Protein AF-A0A3M1FYG2-F1 (afdb_monomer_lite)

Radius of gyration: 18.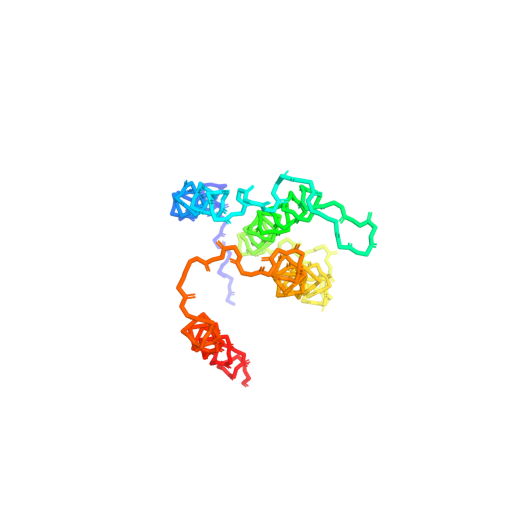83 Å; chains: 1; bounding box: 45×28×51 Å

pLDDT: mean 85.15, std 10.49, range [36.47, 94.62]

Structure (mmCIF, N/CA/C/O backbone):
data_AF-A0A3M1FYG2-F1
#
_entry.id   AF-A0A3M1FYG2-F1
#
loop_
_atom_site.group_PDB
_atom_site.id
_atom_site.type_symbol
_atom_site.label_atom_id
_atom_site.label_alt_id
_atom_site.label_comp_id
_atom_site.label_asym_id
_atom_site.label_entity_id
_atom_site.label_seq_id
_atom_site.pdbx_PDB_ins_code
_atom_site.Cartn_x
_atom_site.Cartn_y
_atom_site.Cartn_z
_atom_site.occupancy
_atom_site.B_iso_or_equiv
_atom_site.auth_seq_id
_atom_site.auth_comp_id
_atom_site.auth_asym_id
_atom_site.auth_atom_id
_atom_site.pdbx_PDB_model_num
ATOM 1 N N . MET A 1 1 ? -26.425 -3.082 25.172 1.00 36.47 1 MET A N 1
ATOM 2 C CA . MET A 1 1 ? -25.412 -4.157 25.104 1.00 36.47 1 MET A CA 1
ATOM 3 C C . MET A 1 1 ? -24.047 -3.485 25.182 1.00 36.47 1 MET A C 1
ATOM 5 O O . MET A 1 1 ? -23.605 -2.915 24.197 1.00 36.47 1 MET A O 1
ATOM 9 N N . ASP A 1 2 ? -23.458 -3.408 26.376 1.00 41.69 2 ASP A N 1
ATOM 10 C CA . ASP A 1 2 ? -22.146 -2.780 26.592 1.00 41.69 2 ASP A CA 1
ATOM 11 C C . ASP A 1 2 ? -21.070 -3.869 26.505 1.00 41.69 2 ASP A C 1
ATOM 13 O O . ASP A 1 2 ? -20.763 -4.542 27.483 1.00 41.69 2 ASP A O 1
ATOM 17 N N . THR A 1 3 ? -20.551 -4.109 25.301 1.00 44.19 3 THR A N 1
ATOM 18 C CA . THR A 1 3 ? -19.436 -5.040 25.057 1.00 44.19 3 THR A CA 1
ATOM 19 C C . THR A 1 3 ? -18.113 -4.282 24.971 1.00 44.19 3 THR A C 1
ATOM 21 O O . THR A 1 3 ? -17.295 -4.529 24.084 1.00 44.19 3 THR A O 1
ATOM 24 N N . ARG A 1 4 ? -17.882 -3.315 25.867 1.00 51.50 4 ARG A N 1
ATOM 25 C CA . ARG A 1 4 ? -16.588 -2.633 25.972 1.00 51.50 4 ARG A CA 1
ATOM 26 C C . ARG A 1 4 ? -15.584 -3.518 26.699 1.00 51.50 4 ARG A C 1
ATOM 28 O O . ARG A 1 4 ? -15.279 -3.315 27.873 1.00 51.50 4 ARG A O 1
ATOM 35 N N . VAL A 1 5 ? -15.017 -4.479 25.976 1.00 56.12 5 VAL A N 1
ATOM 36 C CA . VAL A 1 5 ? -13.719 -5.040 26.358 1.00 56.12 5 VAL A CA 1
ATOM 37 C C . VAL A 1 5 ? -12.737 -3.869 26.335 1.00 56.12 5 VAL A C 1
ATOM 39 O O . VAL A 1 5 ? -12.425 -3.343 25.270 1.00 56.12 5 VAL A O 1
ATOM 42 N N . LYS A 1 6 ? -12.290 -3.401 27.507 1.00 54.94 6 LYS A N 1
ATOM 43 C CA . LYS A 1 6 ? -11.146 -2.486 27.615 1.00 54.94 6 LYS A CA 1
ATOM 44 C C . LYS A 1 6 ? -9.932 -3.234 27.060 1.00 54.94 6 LYS A C 1
ATOM 46 O O . LYS A 1 6 ? -9.284 -3.987 27.781 1.00 54.94 6 LYS A O 1
ATOM 51 N N . GLY A 1 7 ? -9.694 -3.103 25.757 1.00 59.34 7 GLY A N 1
ATOM 52 C CA . GLY A 1 7 ? -8.619 -3.802 25.070 1.00 59.34 7 GLY A CA 1
ATOM 53 C C . GLY A 1 7 ? -7.274 -3.357 25.629 1.00 59.34 7 GLY A C 1
ATOM 54 O O . GLY A 1 7 ? -6.932 -2.178 25.562 1.00 59.34 7 GLY A O 1
ATOM 55 N N . SER A 1 8 ? -6.518 -4.295 26.198 1.00 74.62 8 SER A N 1
ATOM 56 C CA . SER A 1 8 ? -5.105 -4.077 26.519 1.00 74.62 8 SER A CA 1
ATOM 57 C C . SER A 1 8 ? -4.348 -3.651 25.255 1.00 74.62 8 SER A C 1
ATOM 59 O O . SER A 1 8 ? -4.643 -4.150 24.169 1.00 74.62 8 SER A O 1
ATOM 61 N N . ILE A 1 9 ? -3.328 -2.796 25.394 1.00 78.56 9 ILE A N 1
ATOM 62 C CA . ILE A 1 9 ? -2.426 -2.373 24.302 1.00 78.56 9 ILE A CA 1
ATOM 63 C C . ILE A 1 9 ? -1.862 -3.579 23.537 1.00 78.56 9 ILE A C 1
ATOM 65 O O . ILE A 1 9 ? -1.637 -3.503 22.332 1.00 78.56 9 ILE A O 1
ATOM 69 N N . THR A 1 10 ? -1.711 -4.726 24.202 1.00 81.31 10 THR A N 1
ATOM 70 C CA . THR A 1 10 ? -1.294 -5.992 23.590 1.00 81.31 10 THR A CA 1
ATOM 71 C C . THR A 1 10 ? -2.152 -6.386 22.380 1.00 81.31 10 THR A C 1
ATOM 73 O O . THR A 1 10 ? -1.617 -6.914 21.408 1.00 81.31 10 THR A O 1
ATOM 76 N N . TYR A 1 11 ? -3.456 -6.076 22.378 1.00 82.62 11 TYR A N 1
ATOM 77 C CA . TYR A 1 11 ? -4.354 -6.372 21.254 1.00 82.62 11 TYR A CA 1
ATOM 78 C C . TYR A 1 11 ? -4.013 -5.606 19.973 1.00 82.62 11 TYR A C 1
ATOM 80 O O . TYR A 1 11 ? -4.328 -6.086 18.884 1.00 82.62 11 TYR A O 1
ATOM 88 N N . LEU A 1 12 ? -3.314 -4.468 20.069 1.00 82.81 12 LEU A N 1
ATOM 89 C CA . LEU A 1 12 ? -2.808 -3.765 18.888 1.00 82.81 12 LEU A CA 1
ATOM 90 C C . LEU A 1 12 ? -1.807 -4.633 18.114 1.00 82.81 12 LEU A C 1
ATOM 92 O O . LEU A 1 12 ? -1.763 -4.571 16.888 1.00 82.81 12 LEU A O 1
ATOM 96 N N . PHE A 1 13 ? -1.044 -5.474 18.813 1.00 85.38 13 PHE A N 1
ATOM 97 C CA . PHE A 1 13 ? 0.053 -6.255 18.239 1.00 85.38 13 PHE A CA 1
ATOM 98 C C . PHE A 1 13 ? -0.341 -7.684 17.841 1.00 85.38 13 PHE A C 1
ATOM 100 O O . PHE A 1 13 ? 0.442 -8.385 17.197 1.00 85.38 13 PHE A O 1
ATOM 107 N N . VAL A 1 14 ? -1.565 -8.121 18.152 1.00 84.81 14 VAL A N 1
ATOM 108 C CA . VAL A 1 14 ? -2.047 -9.459 17.780 1.00 84.81 14 VAL A CA 1
ATOM 109 C C . VAL A 1 14 ? -2.077 -9.601 16.254 1.00 84.81 14 VAL A C 1
ATOM 111 O O . VAL A 1 14 ? -2.671 -8.786 15.540 1.00 84.81 14 VAL A O 1
ATOM 114 N N . GLY A 1 15 ? -1.404 -10.639 15.751 1.00 83.00 15 GLY A N 1
ATOM 115 C CA . GLY A 1 15 ? -1.285 -10.936 14.320 1.00 83.00 15 GLY A CA 1
ATOM 116 C C . GLY A 1 15 ? -0.270 -10.077 13.554 1.00 83.00 15 GLY A C 1
ATOM 117 O O . GLY A 1 15 ? 0.009 -10.382 12.398 1.00 83.00 15 GLY A O 1
ATOM 118 N N . GLN A 1 16 ? 0.351 -9.059 14.170 1.00 87.06 16 GLN A N 1
ATOM 119 C CA . GLN A 1 16 ? 1.289 -8.167 13.463 1.00 87.06 16 GLN A CA 1
ATOM 120 C C . GLN A 1 16 ? 2.559 -8.873 12.994 1.00 87.06 16 GLN A C 1
ATOM 122 O O . GLN A 1 16 ? 3.121 -8.516 11.963 1.00 87.06 16 GLN A O 1
ATOM 127 N N . TRP A 1 17 ? 2.970 -9.928 13.696 1.00 88.44 17 TRP A N 1
ATOM 128 C CA . TRP A 1 17 ? 4.102 -10.746 13.273 1.00 88.44 17 TRP A CA 1
ATOM 129 C C . TRP A 1 17 ? 3.893 -11.372 11.886 1.00 88.44 17 TRP A C 1
ATOM 131 O O . TRP A 1 17 ? 4.826 -11.421 11.094 1.00 88.44 17 TRP A O 1
ATOM 141 N N . GLN A 1 18 ? 2.665 -11.780 11.543 1.00 90.25 18 GLN A N 1
ATOM 142 C CA . GLN A 1 18 ? 2.359 -12.336 10.219 1.00 90.25 18 GLN A CA 1
ATOM 143 C C . GLN A 1 18 ? 2.520 -11.274 9.126 1.00 90.25 18 GLN A C 1
ATOM 145 O O . GLN A 1 18 ? 3.124 -11.543 8.090 1.00 90.25 18 GLN A O 1
ATOM 150 N N . HIS A 1 19 ? 2.046 -10.051 9.380 1.00 87.38 19 HIS A N 1
ATOM 151 C CA . HIS A 1 19 ? 2.238 -8.923 8.467 1.00 87.38 19 HIS A CA 1
ATOM 152 C C . HIS A 1 19 ? 3.718 -8.575 8.298 1.00 87.38 19 HIS A C 1
ATOM 154 O O . HIS A 1 19 ? 4.158 -8.332 7.176 1.00 87.38 19 HIS A O 1
ATOM 160 N N . LEU A 1 20 ? 4.490 -8.597 9.388 1.00 89.44 20 LEU A N 1
ATOM 161 C CA . LEU A 1 20 ? 5.924 -8.332 9.349 1.00 89.44 20 LEU A CA 1
ATOM 162 C C . LEU A 1 20 ? 6.676 -9.406 8.555 1.00 89.44 20 LEU A C 1
ATOM 164 O O . LEU A 1 20 ? 7.512 -9.059 7.730 1.00 89.44 20 LEU A O 1
ATOM 168 N N . LEU A 1 21 ? 6.358 -10.688 8.756 1.00 92.12 21 LEU A N 1
ATOM 169 C CA . LEU A 1 21 ? 6.956 -11.791 7.999 1.00 92.12 21 LEU A CA 1
ATOM 170 C C . LEU A 1 21 ? 6.636 -11.697 6.506 1.00 92.12 21 LEU A C 1
ATOM 172 O O . LEU A 1 21 ? 7.531 -11.846 5.677 1.00 92.12 21 LEU A O 1
ATOM 176 N N . LEU A 1 22 ? 5.377 -11.414 6.157 1.00 90.38 22 LEU A N 1
ATOM 177 C CA . LEU A 1 22 ? 4.980 -11.207 4.765 1.00 90.38 22 LEU A CA 1
ATOM 178 C C . LEU A 1 22 ? 5.719 -10.015 4.157 1.00 90.38 22 LEU A C 1
ATOM 180 O O . LEU A 1 22 ? 6.234 -10.123 3.049 1.00 90.38 22 LEU A O 1
ATOM 184 N N . LEU A 1 23 ? 5.835 -8.902 4.883 1.00 89.56 23 LEU A N 1
ATOM 185 C CA . LEU A 1 23 ? 6.578 -7.737 4.413 1.00 89.56 23 LEU A CA 1
ATOM 186 C C . LEU A 1 23 ? 8.068 -8.058 4.227 1.00 89.56 23 LEU A C 1
ATOM 188 O O . LEU A 1 23 ? 8.636 -7.737 3.185 1.00 89.56 23 LEU A O 1
ATOM 192 N N . ALA A 1 24 ? 8.680 -8.744 5.194 1.00 91.25 24 ALA A N 1
ATOM 193 C CA . ALA A 1 24 ? 10.079 -9.158 5.150 1.00 91.25 24 ALA A CA 1
ATOM 194 C C . ALA A 1 24 ? 10.375 -10.117 3.987 1.00 91.25 24 ALA A C 1
ATOM 196 O O . ALA A 1 24 ? 11.471 -10.077 3.439 1.00 91.25 24 ALA A O 1
ATOM 197 N N . ALA A 1 25 ? 9.407 -10.943 3.580 1.00 92.81 25 ALA A N 1
ATOM 198 C CA . ALA A 1 25 ? 9.532 -11.812 2.414 1.00 92.81 25 ALA A CA 1
ATOM 199 C C . ALA A 1 25 ? 9.266 -11.074 1.088 1.00 92.81 25 ALA A C 1
ATOM 201 O O . ALA A 1 25 ? 9.981 -11.275 0.107 1.00 92.81 25 ALA A O 1
ATOM 202 N N . MET A 1 26 ? 8.248 -10.209 1.039 1.00 90.31 26 MET A N 1
ATOM 203 C CA . MET A 1 26 ? 7.825 -9.552 -0.201 1.00 90.31 26 MET A CA 1
ATOM 204 C C . MET A 1 26 ? 8.730 -8.392 -0.617 1.00 90.31 26 MET A C 1
ATOM 206 O O . MET A 1 26 ? 8.938 -8.206 -1.814 1.00 90.31 26 MET A O 1
ATOM 210 N N . VAL A 1 27 ? 9.280 -7.619 0.326 1.00 91.81 27 VAL A N 1
ATOM 211 C CA . VAL A 1 27 ? 10.130 -6.458 0.002 1.00 91.81 27 VAL A CA 1
ATOM 212 C C . VAL A 1 27 ? 11.397 -6.868 -0.763 1.00 91.81 27 VAL A C 1
ATOM 214 O O . VAL A 1 27 ? 11.641 -6.280 -1.817 1.00 91.81 27 VAL A O 1
ATOM 217 N N . PRO A 1 28 ? 12.175 -7.887 -0.341 1.00 92.44 28 PRO A N 1
ATOM 218 C CA . PRO A 1 28 ? 13.332 -8.348 -1.109 1.00 92.44 28 PRO A CA 1
ATOM 219 C C . PRO A 1 28 ? 12.956 -8.881 -2.494 1.00 92.44 28 PRO A C 1
ATOM 221 O O . PRO A 1 28 ? 13.621 -8.552 -3.473 1.00 92.44 28 PRO A O 1
ATOM 224 N N . GLY A 1 29 ? 11.869 -9.659 -2.592 1.00 89.94 29 GLY A N 1
ATOM 225 C CA . GLY A 1 29 ? 11.379 -10.169 -3.875 1.00 89.94 29 GLY A CA 1
ATOM 226 C C . GLY A 1 29 ? 10.998 -9.040 -4.835 1.00 89.94 29 GLY A C 1
ATOM 227 O O . GLY A 1 29 ? 11.373 -9.064 -6.003 1.00 89.94 29 GLY A O 1
ATOM 228 N N . PHE A 1 30 ? 10.324 -8.007 -4.329 1.00 89.69 30 PHE A N 1
ATOM 229 C CA . PHE A 1 30 ? 10.014 -6.807 -5.097 1.00 89.69 30 PHE A CA 1
ATOM 230 C C . PHE A 1 30 ? 11.277 -6.053 -5.530 1.00 89.69 30 PHE A C 1
ATOM 232 O O . PHE A 1 30 ? 11.404 -5.737 -6.707 1.00 89.69 30 PHE A O 1
ATOM 239 N N . LEU A 1 31 ? 12.222 -5.797 -4.621 1.00 89.88 31 LEU A N 1
ATOM 240 C CA . LEU A 1 31 ? 13.466 -5.086 -4.942 1.00 89.88 31 LEU A CA 1
ATOM 241 C C . LEU A 1 31 ? 14.306 -5.830 -5.984 1.00 89.88 31 LEU A C 1
ATOM 243 O O . LEU A 1 31 ? 14.897 -5.198 -6.853 1.00 89.88 31 LEU A O 1
ATOM 247 N N . HIS A 1 32 ? 14.326 -7.163 -5.929 1.00 88.00 32 HIS A N 1
ATOM 248 C CA . HIS A 1 32 ? 14.986 -7.984 -6.937 1.00 88.00 32 HIS A CA 1
ATOM 249 C C . HIS A 1 32 ? 14.358 -7.795 -8.325 1.00 88.00 32 HIS A C 1
ATOM 251 O O . HIS A 1 32 ? 15.073 -7.580 -9.299 1.00 88.00 32 HIS A O 1
ATOM 257 N N . LEU A 1 33 ? 13.024 -7.816 -8.411 1.00 83.94 33 LEU A N 1
ATOM 258 C CA . LEU A 1 33 ? 12.300 -7.602 -9.668 1.00 83.94 33 LEU A CA 1
ATOM 259 C C . LEU A 1 33 ? 12.394 -6.152 -10.167 1.00 83.94 33 LEU A C 1
ATOM 261 O O . LEU A 1 33 ? 12.432 -5.921 -11.370 1.00 83.94 33 LEU A O 1
ATOM 265 N N . ALA A 1 34 ? 12.445 -5.183 -9.254 1.00 85.12 34 ALA A N 1
ATOM 266 C CA . ALA A 1 34 ? 12.547 -3.758 -9.556 1.00 85.12 34 ALA A CA 1
ATOM 267 C C . ALA A 1 34 ? 13.991 -3.289 -9.803 1.00 85.12 34 ALA A C 1
ATOM 269 O O . ALA A 1 34 ? 14.200 -2.127 -10.149 1.00 85.12 34 ALA A O 1
ATOM 270 N N . TRP A 1 35 ? 14.988 -4.167 -9.645 1.00 84.50 35 TRP A N 1
ATOM 271 C CA . TRP A 1 35 ? 16.401 -3.834 -9.825 1.00 84.50 35 TRP A CA 1
ATOM 272 C C . TRP A 1 35 ? 16.711 -3.135 -11.160 1.00 84.50 35 TRP A C 1
ATOM 274 O O . TRP A 1 35 ? 17.427 -2.135 -11.140 1.00 84.50 35 TRP A O 1
ATOM 284 N N . PRO A 1 36 ? 16.156 -3.558 -12.315 1.00 80.31 36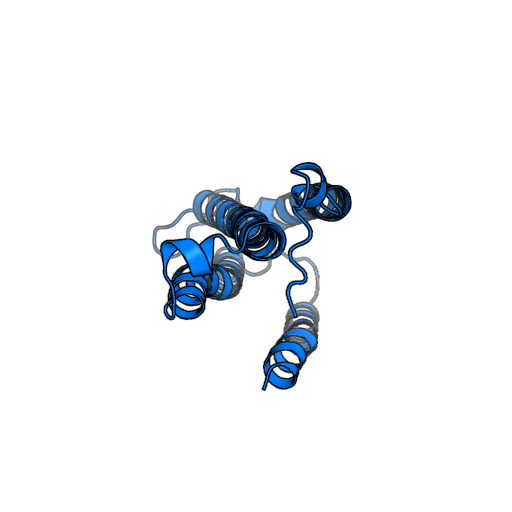 PRO A N 1
ATOM 285 C CA . PRO A 1 36 ? 16.441 -2.886 -13.583 1.00 80.31 36 PRO A CA 1
ATOM 286 C C . PRO A 1 36 ? 15.842 -1.472 -13.655 1.00 80.31 36 PRO A C 1
ATOM 288 O O . PRO A 1 36 ? 16.443 -0.584 -14.258 1.00 80.31 36 PRO A O 1
ATOM 291 N N . ALA A 1 37 ? 14.719 -1.225 -12.974 1.00 77.75 37 ALA A N 1
ATOM 292 C CA . ALA A 1 37 ? 14.136 0.108 -12.842 1.00 77.75 37 ALA A CA 1
ATOM 293 C C . ALA A 1 37 ? 14.977 1.039 -11.945 1.00 77.75 37 ALA A C 1
ATOM 295 O O . ALA A 1 37 ? 14.891 2.256 -12.083 1.00 77.75 37 ALA A O 1
ATOM 296 N N . LEU A 1 38 ? 15.826 0.502 -11.059 1.00 75.25 38 LEU A N 1
ATOM 297 C CA . LEU A 1 38 ? 16.751 1.301 -10.244 1.00 75.25 38 LEU A CA 1
ATOM 298 C C . LEU A 1 38 ? 17.949 1.844 -11.047 1.00 75.25 38 LEU A C 1
ATOM 300 O O . LEU A 1 38 ? 18.594 2.790 -10.603 1.00 75.25 38 LEU A O 1
ATOM 304 N N . ALA A 1 39 ? 18.236 1.290 -12.229 1.00 68.88 39 ALA A N 1
ATOM 305 C CA . ALA A 1 39 ? 19.416 1.606 -13.040 1.00 68.88 39 ALA A CA 1
ATOM 306 C C . ALA A 1 39 ? 19.238 2.821 -13.987 1.00 68.88 39 ALA A C 1
ATOM 308 O O . ALA A 1 39 ? 19.681 2.783 -15.128 1.00 68.88 39 ALA A O 1
ATOM 309 N N . GLU A 1 40 ? 18.606 3.904 -13.517 1.00 64.00 40 GLU A N 1
ATOM 310 C CA . GLU A 1 40 ? 18.471 5.209 -14.213 1.00 64.00 40 GLU A CA 1
ATOM 311 C C . GLU A 1 40 ? 17.499 5.296 -15.412 1.00 64.00 40 GLU A C 1
ATOM 313 O O . GLU A 1 40 ? 17.623 6.173 -16.267 1.00 64.00 40 GLU A O 1
ATOM 318 N N . LYS A 1 41 ? 16.454 4.463 -15.474 1.00 65.88 41 LYS A N 1
ATOM 319 C CA . LYS A 1 41 ? 15.341 4.724 -16.409 1.00 65.88 41 LYS A CA 1
ATOM 320 C C . LYS A 1 41 ? 14.441 5.840 -15.871 1.00 65.88 41 LYS A C 1
ATOM 322 O O . LYS A 1 41 ? 14.136 5.863 -14.681 1.00 65.88 41 LYS A O 1
ATOM 327 N N . GLN A 1 42 ? 14.004 6.758 -16.733 1.00 72.69 42 GLN A N 1
ATOM 328 C CA . GLN A 1 42 ? 13.134 7.881 -16.364 1.00 72.69 42 GLN A CA 1
ATOM 329 C C . GLN A 1 42 ? 11.793 7.775 -17.094 1.00 72.69 42 GLN A C 1
ATOM 331 O O . GLN A 1 42 ? 11.750 7.532 -18.301 1.00 72.69 42 GLN A O 1
ATOM 336 N N . LEU A 1 43 ? 10.696 7.996 -16.371 1.00 74.50 43 LEU A N 1
ATOM 337 C CA . LEU A 1 43 ? 9.352 8.096 -16.929 1.00 74.50 43 LEU A CA 1
ATOM 338 C C . LEU A 1 43 ? 8.791 9.483 -16.615 1.00 74.50 43 LEU A C 1
ATOM 340 O O . LEU A 1 43 ? 8.625 9.840 -15.453 1.00 74.50 43 LEU A O 1
ATOM 344 N N . TRP A 1 44 ? 8.497 10.266 -17.655 1.00 77.62 44 TRP A N 1
ATOM 345 C CA . TRP A 1 44 ? 7.869 11.595 -17.536 1.00 77.62 44 TRP A CA 1
ATOM 346 C C . TRP A 1 44 ? 8.559 12.545 -16.544 1.00 77.62 44 TRP A C 1
ATOM 348 O O . TRP A 1 44 ? 7.902 13.288 -15.820 1.00 77.62 44 TRP A O 1
ATOM 358 N N . GLY A 1 45 ? 9.891 12.522 -16.496 1.00 79.25 45 GLY A N 1
ATOM 359 C CA . GLY A 1 45 ? 10.651 13.371 -15.580 1.00 79.25 45 GLY A CA 1
ATOM 360 C C . GLY A 1 45 ? 10.911 12.749 -14.202 1.00 79.25 45 GLY A C 1
ATOM 361 O O . GLY A 1 45 ? 11.791 13.236 -13.500 1.00 79.25 45 GLY A O 1
ATOM 362 N N . VAL A 1 46 ? 10.241 11.652 -13.840 1.00 83.19 46 VAL A N 1
ATOM 363 C CA . VAL A 1 46 ? 10.448 10.939 -12.568 1.00 83.19 46 VAL A CA 1
ATOM 364 C C . VAL A 1 46 ? 11.415 9.780 -12.777 1.00 83.19 46 VAL A C 1
ATOM 366 O O . VAL A 1 46 ? 11.264 8.991 -13.715 1.00 83.19 46 VAL A O 1
ATOM 369 N N . SER A 1 47 ? 12.424 9.673 -11.919 1.00 86.69 47 SER A N 1
ATOM 370 C CA . SER A 1 47 ? 13.397 8.586 -11.985 1.00 86.69 47 SER A CA 1
ATOM 371 C C . SER A 1 47 ? 12.788 7.262 -11.505 1.00 86.69 47 SER A C 1
ATOM 373 O O . SER A 1 47 ? 11.918 7.217 -10.631 1.00 86.69 47 SER A O 1
ATOM 375 N N . GLY A 1 48 ? 13.257 6.149 -12.063 1.00 85.50 48 GLY A N 1
ATOM 376 C CA . GLY A 1 48 ? 12.861 4.808 -11.641 1.00 85.50 48 GLY A CA 1
ATOM 377 C C . GLY A 1 48 ? 13.072 4.556 -10.139 1.00 85.50 48 GLY A C 1
ATOM 378 O O . GLY A 1 48 ? 12.132 4.088 -9.494 1.00 85.50 48 GLY A O 1
ATOM 379 N N . PRO A 1 49 ? 14.212 4.945 -9.528 1.00 88.56 49 PRO A N 1
ATOM 380 C CA . PRO A 1 49 ? 14.388 4.898 -8.076 1.00 88.56 49 PRO A CA 1
ATOM 381 C C . PRO A 1 49 ? 13.311 5.647 -7.287 1.00 88.56 49 PRO A C 1
ATOM 383 O O . PRO A 1 49 ? 12.774 5.096 -6.327 1.00 88.56 49 PRO A O 1
ATOM 386 N N . GLU A 1 50 ? 12.944 6.865 -7.695 1.00 89.56 50 GLU A N 1
ATOM 387 C CA . GLU A 1 50 ? 11.877 7.626 -7.032 1.00 89.56 50 GLU A CA 1
ATOM 388 C C . GLU A 1 50 ? 10.537 6.890 -7.099 1.00 89.56 50 GLU A C 1
ATOM 390 O O . GLU A 1 50 ? 9.837 6.810 -6.088 1.00 89.56 50 GLU A O 1
ATOM 395 N N . LEU A 1 51 ? 10.189 6.293 -8.244 1.00 89.81 51 LEU A N 1
ATOM 396 C CA . LEU A 1 51 ? 8.970 5.488 -8.385 1.00 89.81 51 LEU A CA 1
ATOM 397 C C . LEU A 1 51 ? 9.001 4.236 -7.498 1.00 89.81 51 LEU A C 1
ATOM 399 O O . LEU A 1 51 ? 8.007 3.937 -6.834 1.00 89.81 51 LEU A O 1
ATOM 403 N N . VAL A 1 52 ? 10.132 3.527 -7.445 1.00 90.88 52 VAL A N 1
ATOM 404 C CA . VAL A 1 52 ? 10.315 2.321 -6.619 1.00 90.88 52 VAL A CA 1
ATOM 405 C C . VAL A 1 52 ? 10.177 2.646 -5.130 1.00 90.88 52 VAL A C 1
ATOM 407 O O . VAL A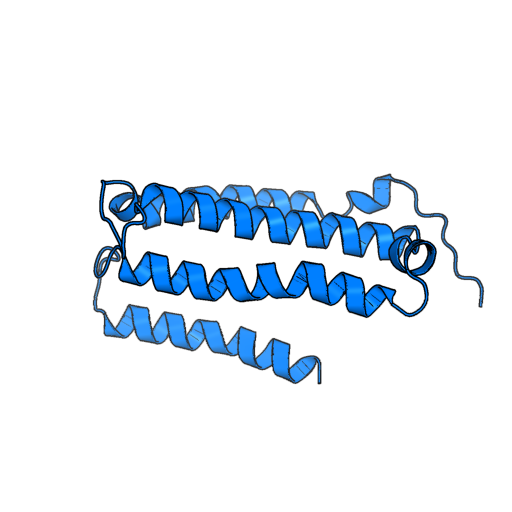 1 52 ? 9.419 1.977 -4.421 1.00 90.88 52 VAL A O 1
ATOM 410 N N . TYR A 1 53 ? 10.859 3.686 -4.645 1.00 91.88 53 TYR A N 1
ATOM 411 C CA . TYR A 1 53 ? 10.778 4.088 -3.239 1.00 91.88 53 TYR A CA 1
ATOM 412 C C . TYR A 1 53 ? 9.407 4.657 -2.878 1.00 91.88 53 TYR A C 1
ATOM 414 O O . TYR A 1 53 ? 8.888 4.348 -1.806 1.00 91.88 53 TYR A O 1
ATOM 422 N N . THR A 1 54 ? 8.778 5.414 -3.782 1.00 93.19 54 THR A N 1
ATOM 423 C CA . THR A 1 54 ? 7.404 5.900 -3.594 1.00 93.19 54 THR A CA 1
ATOM 424 C C . THR A 1 54 ? 6.426 4.732 -3.498 1.00 93.19 54 THR A C 1
ATOM 426 O O . THR A 1 54 ? 5.593 4.700 -2.594 1.00 93.19 54 THR A O 1
ATOM 429 N N . PHE A 1 55 ? 6.553 3.725 -4.367 1.00 92.38 55 PHE A N 1
ATOM 430 C CA . PHE A 1 55 ? 5.735 2.515 -4.303 1.00 92.38 55 PHE A CA 1
ATOM 431 C C . PHE A 1 55 ? 5.895 1.786 -2.967 1.00 92.38 55 PHE A C 1
ATOM 433 O O . PHE A 1 55 ? 4.895 1.465 -2.322 1.00 92.38 55 PHE A O 1
ATOM 440 N N . LEU A 1 56 ? 7.133 1.578 -2.507 1.00 93.62 56 LEU A N 1
ATOM 441 C CA . LEU A 1 56 ? 7.399 0.969 -1.201 1.00 93.62 56 LEU A CA 1
ATOM 442 C C . LEU A 1 56 ? 6.795 1.781 -0.055 1.00 93.62 56 LEU A C 1
ATOM 444 O O . LEU A 1 56 ? 6.127 1.208 0.806 1.00 93.62 56 LEU A O 1
ATOM 448 N N . ALA A 1 57 ? 6.979 3.101 -0.060 1.00 94.06 57 ALA A N 1
ATOM 449 C CA . ALA A 1 57 ? 6.424 3.988 0.955 1.00 94.06 57 ALA A CA 1
ATOM 450 C C . ALA A 1 57 ? 4.893 3.904 1.005 1.00 94.06 57 ALA A C 1
ATOM 452 O O . ALA A 1 57 ? 4.321 3.818 2.090 1.00 94.06 57 ALA A O 1
ATOM 453 N N . VAL A 1 58 ? 4.224 3.855 -0.149 1.00 94.62 58 VAL A N 1
ATOM 454 C CA . VAL A 1 58 ? 2.762 3.724 -0.235 1.00 94.62 58 VAL A CA 1
ATOM 455 C C . VAL A 1 58 ? 2.293 2.359 0.258 1.00 94.62 58 VAL A C 1
ATOM 457 O O . VAL A 1 58 ? 1.342 2.295 1.035 1.00 94.62 58 VAL A O 1
ATOM 460 N N . VAL A 1 59 ? 2.951 1.267 -0.142 1.00 91.50 59 VAL A N 1
ATOM 461 C CA . VAL A 1 59 ? 2.585 -0.088 0.303 1.00 91.50 59 VAL A CA 1
ATOM 462 C C . VAL A 1 59 ? 2.763 -0.225 1.813 1.00 91.50 59 VAL A C 1
ATOM 464 O O . VAL A 1 59 ? 1.837 -0.660 2.493 1.00 91.50 59 VAL A O 1
ATOM 467 N N . ILE A 1 60 ? 3.913 0.177 2.356 1.00 92.06 60 ILE A N 1
ATOM 468 C CA . ILE A 1 60 ? 4.187 0.104 3.797 1.00 92.06 60 ILE A CA 1
ATOM 469 C C . ILE A 1 60 ? 3.255 1.049 4.559 1.00 92.06 60 ILE A C 1
ATOM 471 O O . ILE A 1 60 ? 2.617 0.638 5.527 1.00 92.06 60 ILE A O 1
ATOM 475 N N . GLY A 1 61 ? 3.129 2.295 4.099 1.00 93.69 61 GLY A N 1
ATOM 476 C CA . GLY A 1 61 ? 2.291 3.317 4.718 1.00 93.69 61 GLY A CA 1
ATOM 477 C C . GLY A 1 61 ? 0.822 2.911 4.777 1.00 93.69 61 GLY A C 1
ATOM 478 O O . GLY A 1 61 ? 0.190 3.068 5.817 1.00 93.69 61 GLY A O 1
ATOM 479 N N . HIS A 1 62 ? 0.291 2.304 3.715 1.00 91.06 62 HIS A N 1
ATOM 480 C CA . HIS A 1 62 ? -1.069 1.770 3.696 1.00 91.06 62 HIS A CA 1
ATOM 481 C C . HIS A 1 62 ? -1.275 0.661 4.738 1.00 91.06 62 HIS A C 1
ATOM 483 O O . HIS A 1 62 ? -2.272 0.681 5.460 1.00 91.06 62 HIS A O 1
ATOM 489 N N . GLN A 1 63 ? -0.321 -0.272 4.864 1.00 90.25 63 GLN A N 1
ATOM 490 C CA . GLN A 1 63 ? -0.405 -1.352 5.856 1.00 90.25 63 GLN A CA 1
ATOM 491 C C . GLN A 1 63 ? -0.322 -0.818 7.289 1.00 90.25 63 GLN A C 1
ATOM 493 O O . GLN A 1 63 ? -1.096 -1.244 8.145 1.00 90.25 63 GLN A O 1
ATOM 498 N N . VAL A 1 64 ? 0.568 0.143 7.550 1.00 91.81 64 VAL A N 1
ATOM 499 C CA . VAL A 1 64 ? 0.691 0.797 8.861 1.00 91.81 64 VAL A CA 1
ATOM 500 C C . VAL A 1 64 ? -0.562 1.606 9.192 1.00 91.81 64 VAL A C 1
ATOM 502 O O . VAL A 1 64 ? -1.064 1.516 10.310 1.00 91.81 64 VAL A O 1
ATOM 505 N N . LEU A 1 65 ? -1.108 2.354 8.229 1.00 92.62 65 LEU A N 1
ATOM 506 C CA . LEU A 1 65 ? -2.340 3.118 8.411 1.00 92.62 65 LEU A CA 1
ATOM 507 C C . LEU A 1 65 ? -3.512 2.186 8.738 1.00 92.62 65 LEU A C 1
ATOM 509 O O . LEU A 1 65 ? -4.216 2.417 9.718 1.00 92.62 65 LEU A O 1
ATOM 513 N N . GLY A 1 66 ? -3.697 1.122 7.951 1.00 89.81 66 GLY A N 1
ATOM 514 C CA . GLY A 1 66 ? -4.719 0.108 8.200 1.00 89.81 66 GLY A CA 1
ATOM 515 C C . GLY A 1 66 ? -4.565 -0.521 9.579 1.00 89.81 66 GLY A C 1
ATOM 516 O O . GLY A 1 66 ? -5.536 -0.588 10.328 1.00 89.81 66 GLY A O 1
ATOM 517 N N . TRP A 1 67 ? -3.343 -0.901 9.954 1.00 89.44 67 TRP A N 1
ATOM 518 C CA . TRP A 1 67 ? -3.042 -1.427 11.280 1.00 89.44 67 TRP A CA 1
ATOM 519 C C . TRP A 1 67 ? -3.455 -0.455 12.389 1.00 89.44 67 TRP A C 1
ATOM 521 O O . TRP A 1 67 ? -4.250 -0.828 13.252 1.00 89.44 67 TRP A O 1
ATOM 531 N N . LEU A 1 68 ? -2.956 0.781 12.366 1.00 90.50 68 LEU A N 1
ATOM 532 C CA . LEU A 1 68 ? -3.214 1.756 13.420 1.00 90.50 68 LEU A CA 1
ATOM 533 C C . LEU A 1 68 ? -4.694 2.123 13.479 1.00 90.50 68 LEU A C 1
ATOM 535 O O . LEU A 1 68 ? -5.307 2.005 14.536 1.00 90.50 68 LEU A O 1
ATOM 539 N N . VAL A 1 69 ? -5.291 2.521 12.358 1.00 90.31 69 VAL A N 1
ATOM 540 C CA . VAL A 1 69 ? -6.667 3.023 12.346 1.00 90.31 69 VAL A CA 1
ATOM 541 C C . VAL A 1 69 ? -7.663 1.923 12.692 1.00 90.31 69 VAL A C 1
ATOM 543 O O . VAL A 1 69 ? -8.439 2.107 13.630 1.00 90.31 69 VAL A O 1
ATOM 546 N N . PHE A 1 70 ? -7.619 0.759 12.030 1.00 86.00 70 PHE A N 1
ATOM 547 C CA . PHE A 1 70 ? -8.562 -0.314 12.352 1.00 86.00 70 PHE A CA 1
ATOM 548 C C . PHE A 1 70 ? -8.372 -0.826 13.775 1.00 86.00 70 PHE A C 1
ATOM 550 O O . PHE A 1 70 ? -9.361 -1.039 14.473 1.00 86.00 70 PHE A O 1
ATOM 557 N N . ARG A 1 71 ? -7.134 -1.021 14.250 1.00 86.75 71 ARG A N 1
ATOM 558 C CA . ARG A 1 71 ? -6.926 -1.544 15.609 1.00 86.75 71 ARG A CA 1
ATOM 559 C C . ARG A 1 71 ? -7.312 -0.531 16.677 1.00 86.75 71 ARG A C 1
ATOM 561 O O . ARG A 1 71 ? -7.940 -0.926 17.656 1.00 86.75 71 ARG A O 1
ATOM 568 N N . LEU A 1 72 ? -6.988 0.749 16.500 1.00 89.06 72 LEU A N 1
ATOM 569 C CA . LEU A 1 72 ? -7.399 1.798 17.436 1.00 89.06 72 LEU A CA 1
ATOM 570 C C . LEU A 1 72 ? -8.920 1.979 17.436 1.00 89.06 72 LEU A C 1
ATOM 572 O O . LEU A 1 72 ? -9.512 2.187 18.496 1.00 89.06 72 LEU A O 1
ATOM 576 N N . GLN A 1 73 ? -9.563 1.840 16.278 1.00 88.69 73 GLN A N 1
ATOM 577 C CA . GLN A 1 73 ? -11.016 1.850 16.179 1.00 88.69 73 GLN A CA 1
ATOM 578 C C . GLN A 1 73 ? -11.642 0.632 16.873 1.00 88.69 73 GLN A C 1
ATOM 580 O O . GLN A 1 73 ? -12.548 0.801 17.682 1.00 88.69 73 GLN A O 1
ATOM 585 N N . LEU A 1 74 ? -11.121 -0.579 16.659 1.00 84.56 74 LEU A N 1
ATOM 586 C CA . LEU A 1 74 ? -11.627 -1.800 17.300 1.00 84.56 74 LEU A CA 1
ATOM 587 C C . LEU A 1 74 ? -11.403 -1.825 18.820 1.00 84.56 74 LEU A C 1
ATOM 589 O O . LEU A 1 74 ? -12.284 -2.247 19.562 1.00 84.56 74 LEU A O 1
ATOM 593 N N . CYS A 1 75 ? -10.235 -1.387 19.300 1.00 84.69 75 CYS A N 1
ATOM 594 C CA . CYS A 1 75 ? -9.883 -1.482 20.722 1.00 84.69 75 CYS A CA 1
ATOM 595 C C . CYS A 1 75 ? -10.441 -0.321 21.551 1.00 84.69 75 CYS A C 1
ATOM 597 O O . CYS A 1 75 ? -10.794 -0.500 22.716 1.00 84.69 75 CYS A O 1
ATOM 599 N N . PHE A 1 76 ? -10.489 0.881 20.971 1.00 84.56 76 PHE A N 1
ATOM 600 C CA . PHE A 1 76 ? -10.783 2.105 21.716 1.00 84.56 76 PHE A CA 1
ATOM 601 C C . PHE A 1 76 ? -11.941 2.918 21.134 1.00 84.56 76 PHE A C 1
ATOM 603 O O . PHE A 1 76 ? -12.382 3.868 21.784 1.00 84.56 76 PHE A O 1
ATOM 610 N N . GLY A 1 77 ? -12.457 2.568 19.951 1.00 87.62 77 GLY A N 1
ATOM 611 C CA . GLY A 1 77 ? -13.430 3.392 19.230 1.00 87.62 77 GLY A CA 1
ATOM 612 C C . GLY A 1 77 ? -12.873 4.778 18.917 1.00 87.62 77 GLY A C 1
ATOM 613 O O . GLY A 1 77 ? -13.605 5.760 19.012 1.00 87.62 77 GLY A O 1
ATOM 614 N N . LEU A 1 78 ? -11.559 4.884 18.670 1.00 88.00 78 LEU A N 1
ATOM 615 C CA . LEU A 1 78 ? -10.864 6.170 18.603 1.00 88.00 78 LEU A CA 1
ATOM 616 C C . LEU A 1 78 ? -11.463 7.097 17.540 1.00 88.00 78 LEU A C 1
ATOM 618 O O . LEU A 1 78 ? -11.693 8.268 17.826 1.00 88.00 78 LEU A O 1
ATOM 622 N N . PHE A 1 79 ? -11.753 6.588 16.344 1.00 88.19 79 PHE A N 1
ATOM 623 C CA . PHE A 1 79 ? -12.297 7.410 15.265 1.00 88.19 79 PHE A CA 1
ATOM 624 C C . PHE A 1 79 ? -13.722 7.857 15.576 1.00 88.19 79 PHE A C 1
ATOM 626 O O . PHE A 1 79 ? -14.019 9.036 15.411 1.00 88.19 79 PHE A O 1
ATOM 633 N N . SER A 1 80 ? -14.570 6.987 16.128 1.00 90.12 80 SER A N 1
ATOM 634 C CA . SER A 1 80 ? -15.918 7.399 16.550 1.00 90.12 80 SER A CA 1
ATOM 635 C C . SER A 1 80 ? -15.879 8.424 17.689 1.00 90.12 80 SER A C 1
ATOM 637 O O . SER A 1 80 ? -16.737 9.297 17.761 1.00 90.12 80 SER A O 1
ATOM 639 N N . ARG A 1 81 ? -14.869 8.377 18.570 1.00 90.44 81 ARG A N 1
ATOM 640 C CA . ARG A 1 81 ? -14.681 9.386 19.630 1.00 90.44 81 ARG A CA 1
ATOM 641 C C . ARG A 1 81 ? -14.172 10.726 19.104 1.00 90.44 81 ARG A C 1
ATOM 643 O O . ARG A 1 81 ? -14.572 11.755 19.632 1.00 90.44 81 ARG A O 1
ATOM 650 N N . LEU A 1 82 ? -13.274 10.712 18.121 1.00 92.88 82 LEU A N 1
ATOM 651 C CA . LEU A 1 82 ? -12.674 11.927 17.563 1.00 92.88 82 LEU A CA 1
ATOM 652 C C . LEU A 1 82 ? -13.568 12.602 16.515 1.00 92.88 82 LEU A C 1
ATOM 654 O O . LEU A 1 82 ? -13.602 13.826 16.444 1.00 92.88 82 LEU A O 1
ATOM 658 N N . PHE A 1 83 ? -14.277 11.815 15.705 1.00 92.00 83 PHE A N 1
ATOM 659 C CA . PHE A 1 83 ? -14.975 12.289 14.506 1.00 92.00 83 PHE A CA 1
ATOM 660 C C . PHE A 1 83 ? -16.486 12.012 14.513 1.00 92.00 83 PHE A C 1
ATOM 662 O O . PHE A 1 83 ? -17.188 12.487 13.618 1.00 92.00 83 PHE A O 1
ATOM 669 N N . GLY A 1 84 ? -17.005 11.285 15.511 1.00 92.19 84 GLY A N 1
ATOM 670 C CA . GLY A 1 84 ? -18.434 10.987 15.636 1.00 92.19 84 GLY A CA 1
ATOM 671 C C . GLY A 1 84 ? -18.977 10.257 14.408 1.00 92.19 84 GLY A C 1
ATOM 672 O O . GLY A 1 84 ? -18.375 9.300 13.932 1.00 92.19 84 GLY A O 1
ATOM 673 N N . GLU A 1 85 ? -20.084 10.760 13.861 1.00 91.31 85 GLU A N 1
ATOM 674 C CA . GLU A 1 85 ? -20.755 10.234 12.658 1.00 91.31 85 GLU A CA 1
ATOM 675 C C . GLU A 1 85 ? -19.909 10.324 11.376 1.00 91.31 85 GLU A C 1
ATOM 677 O O . GLU A 1 85 ? -20.248 9.723 10.359 1.00 91.31 85 GLU A O 1
ATOM 682 N N . ARG A 1 86 ? -18.809 11.089 11.393 1.00 91.19 86 ARG A N 1
ATOM 683 C CA . ARG A 1 86 ? -17.897 11.228 10.248 1.00 91.19 86 ARG A CA 1
ATOM 684 C C . ARG A 1 86 ? -16.733 10.242 10.286 1.00 91.19 86 ARG A C 1
ATOM 686 O O . ARG A 1 86 ? -15.838 10.352 9.452 1.00 91.19 86 ARG A O 1
ATOM 693 N N . ASP A 1 87 ? -16.715 9.297 11.221 1.00 90.38 87 ASP A N 1
ATOM 694 C CA . ASP A 1 87 ? -15.620 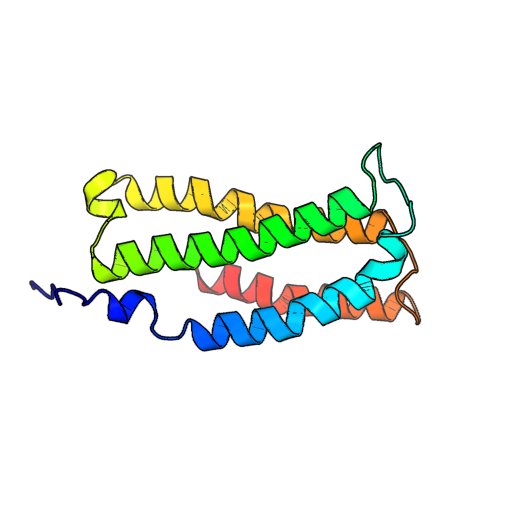8.339 11.384 1.00 90.38 87 ASP A CA 1
ATOM 695 C C . ASP A 1 87 ? -15.300 7.554 10.101 1.00 90.38 87 ASP A C 1
ATOM 697 O O . ASP A 1 87 ? -14.142 7.518 9.678 1.00 90.38 87 ASP A O 1
ATOM 701 N N . LEU A 1 88 ? -16.313 7.012 9.422 1.00 88.25 88 LEU A N 1
ATOM 702 C CA . LEU A 1 88 ? -16.161 6.279 8.165 1.00 88.25 88 LEU A CA 1
ATOM 703 C C . LEU A 1 88 ? -15.745 7.183 7.003 1.00 88.25 88 LEU A C 1
ATOM 705 O O . LEU A 1 88 ? -14.954 6.765 6.159 1.00 88.25 88 LEU A O 1
ATOM 709 N N . ALA A 1 89 ? -16.233 8.425 6.963 1.00 92.44 89 ALA A N 1
ATOM 710 C CA . ALA A 1 89 ? -15.854 9.383 5.927 1.00 92.44 89 ALA A CA 1
ATOM 711 C C . ALA A 1 89 ? -14.377 9.784 6.055 1.00 92.44 89 ALA A C 1
ATOM 713 O O . ALA A 1 89 ? -13.643 9.781 5.067 1.00 92.44 89 ALA A O 1
ATOM 714 N N . VAL A 1 90 ? -13.919 10.068 7.280 1.00 92.50 90 VAL A N 1
ATOM 715 C CA . VAL A 1 90 ? -12.509 10.362 7.574 1.00 92.50 90 VAL A CA 1
ATOM 716 C C . VAL A 1 90 ? -11.640 9.141 7.286 1.00 92.50 90 VAL A C 1
ATOM 718 O O . VAL A 1 90 ? -10.582 9.274 6.672 1.00 92.50 90 VAL A O 1
ATOM 721 N N . TRP A 1 91 ? -12.093 7.944 7.665 1.00 91.12 91 TRP A N 1
ATOM 722 C CA . TRP A 1 91 ? -11.386 6.711 7.341 1.00 91.12 91 TRP A CA 1
ATOM 723 C C . TRP A 1 91 ? -11.229 6.518 5.830 1.00 91.12 91 TRP A C 1
ATOM 725 O O . TRP A 1 91 ? -10.113 6.319 5.350 1.00 91.12 91 TRP A O 1
ATOM 735 N N . GLY A 1 92 ? -12.319 6.645 5.072 1.00 90.12 92 GLY A N 1
ATOM 736 C CA . GLY A 1 92 ? -12.295 6.547 3.616 1.00 90.12 92 GLY A CA 1
ATOM 737 C C . GLY A 1 92 ? -11.351 7.570 2.982 1.00 90.12 92 GLY A C 1
ATOM 738 O O . GLY A 1 92 ? -10.547 7.208 2.125 1.00 90.12 92 GLY A O 1
ATOM 739 N N . ALA A 1 93 ? -11.377 8.820 3.450 1.00 93.69 93 ALA A N 1
ATOM 740 C CA . ALA A 1 93 ? -10.505 9.882 2.951 1.00 93.69 93 ALA A CA 1
ATOM 741 C C . ALA A 1 93 ? -9.007 9.601 3.171 1.00 93.69 93 ALA A C 1
ATOM 743 O O . ALA A 1 93 ? -8.188 10.055 2.379 1.00 93.69 93 ALA A O 1
ATOM 744 N N . LEU A 1 94 ? -8.637 8.843 4.208 1.00 92.19 94 LEU A N 1
ATOM 745 C CA . LEU A 1 94 ? -7.249 8.435 4.456 1.00 92.19 94 LEU A CA 1
ATOM 746 C C . LEU A 1 94 ? -6.877 7.149 3.702 1.00 92.19 94 LEU A C 1
ATOM 748 O O . LEU A 1 94 ? -5.779 7.034 3.157 1.00 92.19 94 LEU A O 1
ATOM 752 N N . PHE A 1 95 ? -7.785 6.173 3.666 1.00 91.19 95 PHE A N 1
ATOM 753 C CA . PHE A 1 95 ? -7.523 4.843 3.121 1.00 91.19 95 PHE A CA 1
ATOM 754 C C . PHE A 1 95 ? -7.551 4.802 1.593 1.00 91.19 95 PHE A C 1
ATOM 756 O O . PHE A 1 95 ? -6.635 4.249 0.977 1.00 91.19 95 PHE A O 1
ATOM 763 N N . PHE A 1 96 ? -8.586 5.377 0.971 1.00 90.81 96 PHE A N 1
ATOM 764 C CA . PHE A 1 96 ? -8.811 5.253 -0.469 1.00 90.81 96 PHE A CA 1
ATOM 765 C C . PHE A 1 96 ? -7.701 5.874 -1.324 1.00 90.81 96 PHE A C 1
ATOM 767 O O . PHE A 1 96 ? -7.302 5.218 -2.286 1.00 90.81 96 PHE A O 1
ATOM 774 N N . PRO A 1 97 ? -7.130 7.054 -0.999 1.00 94.00 97 PRO A N 1
ATOM 775 C CA . PRO A 1 97 ? -6.012 7.587 -1.773 1.00 94.00 97 PRO A CA 1
ATOM 776 C C . PRO A 1 97 ? -4.833 6.615 -1.834 1.00 94.00 97 PRO A C 1
ATOM 778 O O . PRO A 1 97 ? -4.340 6.321 -2.917 1.00 94.00 97 PRO A O 1
ATOM 781 N N . LEU A 1 98 ? -4.432 6.037 -0.696 1.00 92.75 98 LEU A N 1
ATOM 782 C CA . LEU A 1 98 ? -3.348 5.051 -0.651 1.00 92.75 98 LEU A CA 1
ATOM 783 C C . LEU A 1 98 ? -3.722 3.747 -1.364 1.00 92.75 98 LEU A C 1
ATOM 785 O O . LEU A 1 98 ? -2.879 3.141 -2.024 1.00 92.75 98 LEU A O 1
ATOM 789 N N . PHE A 1 99 ? -4.982 3.323 -1.252 1.00 89.81 99 PHE A N 1
ATOM 790 C CA . PHE A 1 99 ? -5.495 2.142 -1.938 1.00 89.81 99 PHE A CA 1
ATOM 791 C C . PHE A 1 99 ? -5.392 2.281 -3.464 1.00 89.81 99 PHE A C 1
ATOM 793 O O . PHE A 1 99 ? -4.841 1.396 -4.114 1.00 89.81 99 PHE A O 1
ATOM 800 N N . PHE A 1 100 ? -5.851 3.402 -4.031 1.00 90.62 100 PHE A N 1
ATOM 801 C CA . PHE A 1 100 ? -5.803 3.661 -5.476 1.00 90.62 100 PHE A CA 1
ATOM 802 C C . PHE A 1 100 ? -4.408 4.019 -5.985 1.00 90.62 100 PHE A C 1
ATOM 804 O O . PHE A 1 100 ? -4.081 3.736 -7.137 1.00 90.62 100 PHE A O 1
ATOM 811 N N . LEU A 1 101 ? -3.557 4.597 -5.141 1.00 93.25 101 LEU A N 1
ATOM 812 C CA . LEU A 1 101 ? -2.201 4.948 -5.541 1.00 93.25 101 LEU A CA 1
ATOM 813 C C . LEU A 1 101 ? -1.357 3.703 -5.861 1.00 93.25 101 LEU A C 1
ATOM 815 O O . LEU A 1 101 ? -0.492 3.760 -6.729 1.00 93.25 101 LEU A O 1
ATOM 819 N N . ARG A 1 102 ? -1.647 2.551 -5.241 1.00 89.25 102 ARG A N 1
ATOM 820 C CA . ARG A 1 102 ? -0.956 1.279 -5.521 1.00 89.25 102 ARG A CA 1
ATOM 821 C C . ARG A 1 102 ? -1.082 0.818 -6.981 1.00 89.25 102 ARG A C 1
ATOM 823 O O . ARG A 1 102 ? -0.037 0.685 -7.610 1.00 89.25 102 ARG A O 1
ATOM 830 N N . PRO A 1 103 ? -2.283 0.581 -7.550 1.00 89.06 103 PRO A N 1
ATOM 831 C CA . PRO A 1 103 ? -2.406 0.160 -8.945 1.00 89.06 103 PRO A CA 1
ATOM 832 C C . PRO A 1 103 ? -1.843 1.199 -9.920 1.00 89.06 103 PRO A C 1
ATOM 834 O O . PRO A 1 103 ? -1.209 0.816 -10.901 1.00 89.06 103 PRO A O 1
ATOM 837 N N . ILE A 1 104 ? -1.997 2.497 -9.628 1.00 91.69 104 ILE A N 1
ATOM 838 C CA . ILE A 1 104 ? -1.412 3.571 -10.443 1.00 91.69 104 ILE A CA 1
ATOM 839 C C . ILE A 1 104 ? 0.112 3.434 -10.478 1.00 91.69 104 ILE A C 1
ATOM 841 O O . ILE A 1 104 ? 0.695 3.337 -11.554 1.00 91.69 104 ILE A O 1
ATOM 845 N N . LEU A 1 105 ? 0.762 3.363 -9.315 1.00 91.12 105 LEU A N 1
ATOM 846 C CA . LEU A 1 105 ? 2.215 3.232 -9.232 1.00 91.12 105 LEU A CA 1
ATOM 847 C C . LEU A 1 105 ? 2.719 1.906 -9.816 1.00 91.12 105 LEU A C 1
ATOM 849 O O . LEU A 1 105 ? 3.779 1.891 -10.430 1.00 91.12 105 LEU A O 1
ATOM 853 N N . THR A 1 106 ? 1.967 0.807 -9.689 1.00 87.88 106 THR A N 1
ATOM 854 C CA . THR A 1 106 ? 2.303 -0.464 -10.354 1.00 87.88 106 THR A CA 1
ATOM 855 C C . THR A 1 106 ? 2.324 -0.314 -11.875 1.00 87.88 106 THR A C 1
ATOM 857 O O . THR A 1 106 ? 3.264 -0.780 -12.516 1.00 87.88 106 THR A O 1
ATOM 860 N N . ILE A 1 107 ? 1.325 0.358 -12.456 1.00 88.25 107 ILE A N 1
ATOM 861 C CA . ILE A 1 107 ? 1.281 0.623 -13.900 1.00 88.25 107 ILE A CA 1
ATOM 862 C C . ILE A 1 107 ? 2.442 1.533 -14.310 1.00 88.25 107 ILE A C 1
ATOM 864 O O . ILE A 1 107 ? 3.149 1.212 -15.263 1.00 88.25 107 ILE A O 1
ATOM 868 N N . LEU A 1 108 ? 2.678 2.625 -13.576 1.00 88.69 108 LEU A N 1
ATOM 869 C CA . LEU A 1 108 ? 3.773 3.556 -13.863 1.00 88.69 108 LEU A CA 1
ATOM 870 C C . LEU A 1 108 ? 5.138 2.866 -13.804 1.00 88.69 108 LEU A C 1
ATOM 872 O O . LEU A 1 108 ? 5.949 3.056 -14.703 1.00 88.69 108 LEU A O 1
ATOM 876 N N . LEU A 1 109 ? 5.379 2.014 -12.806 1.00 86.25 109 LEU A N 1
ATOM 877 C CA . LEU A 1 109 ? 6.632 1.268 -12.699 1.00 86.25 109 LEU A CA 1
ATOM 878 C C . LEU A 1 109 ? 6.803 0.280 -13.864 1.00 86.25 109 LEU A C 1
ATOM 880 O O . LEU A 1 109 ? 7.880 0.200 -14.448 1.00 86.25 109 LEU A O 1
ATOM 884 N N . GLY A 1 110 ? 5.730 -0.410 -14.265 1.00 84.94 110 GLY A N 1
ATOM 885 C CA . GLY A 1 110 ? 5.745 -1.286 -15.442 1.00 84.94 110 GLY A CA 1
ATOM 886 C C . GLY A 1 110 ? 5.954 -0.538 -16.765 1.00 84.94 110 GLY A C 1
ATOM 887 O O . GLY A 1 110 ? 6.542 -1.083 -17.697 1.00 84.94 110 GLY A O 1
ATOM 888 N N . MET A 1 111 ? 5.500 0.714 -16.855 1.00 83.94 111 MET A N 1
ATOM 889 C CA . MET A 1 111 ? 5.737 1.589 -18.009 1.00 83.94 111 MET A CA 1
ATOM 890 C C . MET A 1 111 ? 7.140 2.198 -18.023 1.00 83.94 111 MET A C 1
ATOM 892 O O . MET A 1 111 ? 7.671 2.438 -19.104 1.00 83.94 111 MET A O 1
ATOM 896 N N . ALA A 1 112 ? 7.731 2.459 -16.855 1.00 82.56 112 ALA A N 1
ATOM 897 C CA . ALA A 1 112 ? 9.085 2.995 -16.728 1.00 82.56 112 ALA A CA 1
ATOM 898 C C . ALA A 1 112 ? 10.154 1.978 -17.159 1.00 82.56 112 ALA A C 1
ATOM 900 O O . ALA A 1 112 ? 11.242 2.358 -17.590 1.00 82.56 112 ALA A O 1
ATOM 901 N N . ASP A 1 113 ? 9.835 0.687 -17.072 1.00 78.94 113 ASP A N 1
ATOM 902 C CA . ASP A 1 113 ? 10.765 -0.394 -17.370 1.00 78.94 113 ASP A CA 1
ATOM 903 C C . ASP A 1 113 ? 10.104 -1.535 -18.172 1.00 78.94 113 ASP A C 1
ATOM 905 O O . ASP A 1 113 ? 9.942 -2.658 -17.687 1.00 78.94 113 ASP A O 1
ATOM 909 N N . PRO A 1 114 ? 9.682 -1.268 -19.424 1.00 76.50 114 PRO A N 1
ATOM 910 C CA . PRO A 1 114 ? 8.996 -2.262 -20.229 1.00 76.50 114 PRO A CA 1
ATOM 911 C C . PRO A 1 114 ? 9.967 -3.374 -20.646 1.00 76.50 114 PRO A C 1
ATOM 913 O O . PRO A 1 114 ? 11.016 -3.117 -21.236 1.00 76.50 114 PRO A O 1
ATOM 916 N N . GLY A 1 115 ? 9.581 -4.625 -20.387 1.00 75.12 115 GLY A N 1
ATOM 917 C CA . GLY A 1 115 ? 10.340 -5.809 -20.807 1.00 75.12 115 GLY A CA 1
ATOM 918 C C . GLY A 1 115 ? 11.459 -6.242 -19.857 1.00 75.12 115 GLY A C 1
ATOM 919 O O . GLY A 1 115 ? 12.246 -7.107 -20.227 1.00 75.12 115 GLY A O 1
ATOM 920 N N . SER A 1 116 ? 11.532 -5.688 -18.645 1.00 77.44 116 SER A N 1
ATOM 921 C CA . SER A 1 116 ? 12.481 -6.154 -17.625 1.00 77.44 116 SER A CA 1
ATOM 922 C C . SER A 1 116 ? 12.148 -7.517 -17.041 1.00 77.44 116 SER A C 1
ATOM 924 O O . SER A 1 116 ? 13.039 -8.227 -16.574 1.00 77.44 116 SER A O 1
ATOM 926 N N . LEU A 1 117 ? 10.875 -7.907 -17.093 1.00 78.38 117 LEU A N 1
ATOM 927 C CA . LEU A 1 117 ? 10.454 -9.229 -16.670 1.00 78.38 117 LEU A CA 1
ATOM 928 C C . LEU A 1 117 ? 10.805 -10.245 -17.775 1.00 78.38 117 LEU A C 1
ATOM 930 O O . LEU A 1 117 ? 10.345 -10.089 -18.909 1.00 78.38 117 LEU A O 1
ATOM 934 N N . PRO A 1 118 ? 11.597 -11.293 -17.487 1.00 80.75 118 PRO A N 1
ATOM 935 C CA . PRO A 1 118 ? 11.938 -12.297 -18.486 1.00 80.75 118 PRO A CA 1
ATOM 936 C C . PRO A 1 118 ? 10.705 -13.120 -18.892 1.00 80.75 118 PRO A C 1
ATOM 938 O O . PRO A 1 118 ? 9.808 -13.387 -18.087 1.00 80.75 118 PRO A O 1
ATOM 941 N N . GLY A 1 119 ? 10.671 -13.554 -20.153 1.00 85.69 119 GLY A N 1
ATOM 942 C CA . GLY A 1 119 ? 9.614 -14.407 -20.702 1.00 85.69 119 GLY A CA 1
ATOM 943 C C . GLY A 1 119 ? 8.647 -13.690 -21.652 1.00 85.69 119 GLY A C 1
ATOM 944 O O . GLY A 1 119 ? 8.828 -12.517 -21.983 1.00 85.69 119 GLY A O 1
ATOM 945 N N . PRO A 1 120 ? 7.630 -14.405 -22.160 1.00 89.81 120 PRO A N 1
ATOM 946 C CA . PRO A 1 120 ? 6.750 -13.869 -23.184 1.00 89.81 120 PRO A CA 1
ATOM 947 C C . PRO A 1 120 ? 5.711 -12.905 -22.593 1.00 89.81 120 PRO A C 1
ATOM 949 O O . PRO A 1 120 ? 5.005 -13.232 -21.640 1.00 89.81 120 PRO A O 1
ATOM 952 N N . ARG A 1 121 ? 5.543 -11.739 -23.229 1.00 86.25 121 ARG A N 1
ATOM 953 C CA . ARG A 1 121 ? 4.641 -10.663 -22.773 1.00 86.25 121 ARG A CA 1
ATOM 954 C C . ARG A 1 121 ? 3.197 -11.116 -22.530 1.00 86.25 121 ARG A C 1
ATOM 956 O O . ARG A 1 121 ? 2.554 -10.627 -21.604 1.00 86.25 121 ARG A O 1
ATOM 963 N N . TRP A 1 122 ? 2.681 -12.043 -23.341 1.00 90.50 122 TRP A N 1
ATOM 964 C CA . TRP A 1 122 ? 1.313 -12.552 -23.183 1.00 90.50 122 TRP A CA 1
ATOM 965 C C . TRP A 1 122 ? 1.109 -13.242 -21.829 1.00 90.50 122 TRP A C 1
ATOM 967 O O . TRP A 1 122 ? 0.031 -13.120 -21.249 1.00 90.50 122 TRP A O 1
ATOM 977 N N . LEU A 1 123 ? 2.140 -13.907 -21.292 1.00 91.25 123 LEU A N 1
ATOM 978 C CA . LEU A 1 123 ? 2.079 -14.566 -19.990 1.00 91.25 123 LEU A CA 1
ATOM 979 C C . LEU A 1 123 ? 1.989 -13.530 -18.870 1.00 91.25 123 LEU A C 1
ATOM 981 O O . LEU A 1 123 ? 1.126 -13.645 -18.005 1.00 91.25 123 LEU A O 1
ATOM 985 N N . HIS A 1 124 ? 2.822 -12.486 -18.912 1.00 88.31 124 HIS A N 1
ATOM 986 C CA . HIS A 1 124 ? 2.800 -11.413 -17.90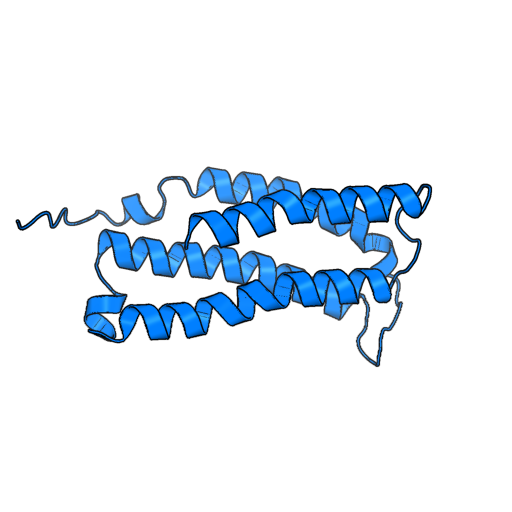9 1.00 88.31 124 HIS A CA 1
ATOM 987 C C . HIS A 1 124 ? 1.449 -10.698 -17.875 1.00 88.31 124 HIS A C 1
ATOM 989 O O . HIS A 1 124 ? 0.895 -10.479 -16.801 1.00 88.31 124 HIS A O 1
ATOM 995 N N . VAL A 1 125 ? 0.887 -10.393 -19.050 1.00 88.00 125 VAL A N 1
ATOM 996 C CA . VAL A 1 125 ? -0.444 -9.777 -19.167 1.00 88.00 125 VAL A CA 1
ATOM 997 C C . VAL A 1 125 ? -1.527 -10.717 -18.639 1.00 88.00 125 VAL A C 1
ATOM 999 O O . VAL A 1 125 ? -2.377 -10.283 -17.869 1.00 88.00 125 VAL A O 1
ATOM 1002 N N . SER A 1 126 ? -1.480 -12.004 -18.992 1.00 92.56 126 SER A N 1
ATOM 1003 C CA . SER A 1 126 ? -2.476 -12.989 -18.546 1.00 92.56 126 SER A CA 1
ATOM 1004 C C . SER A 1 126 ? -2.464 -13.166 -17.029 1.00 92.56 126 SER A C 1
ATOM 1006 O O . SER A 1 126 ? -3.521 -13.155 -16.403 1.00 92.56 126 SER A O 1
ATOM 1008 N N . VAL A 1 127 ? -1.278 -13.273 -16.421 1.00 90.19 127 VAL A N 1
ATOM 1009 C CA . VAL A 1 127 ? -1.127 -13.355 -14.961 1.00 90.19 127 VAL A CA 1
ATOM 1010 C C . VAL A 1 127 ? -1.604 -12.064 -14.299 1.00 90.19 127 VAL A C 1
ATOM 1012 O O . VAL A 1 127 ? -2.346 -12.126 -13.323 1.00 90.19 127 VAL A O 1
ATOM 1015 N N . GLY A 1 128 ? -1.246 -10.898 -14.845 1.00 87.31 128 GLY A N 1
ATOM 1016 C CA . GLY A 1 128 ? -1.721 -9.608 -14.344 1.00 87.31 128 GLY A CA 1
ATOM 1017 C C . GLY A 1 128 ? -3.248 -9.503 -14.350 1.00 87.31 128 GLY A C 1
ATOM 1018 O O . GLY A 1 128 ? -3.836 -9.130 -13.340 1.00 87.31 128 GLY A O 1
ATOM 1019 N N . LEU A 1 129 ? -3.897 -9.903 -15.447 1.00 91.06 129 LEU A N 1
ATOM 1020 C CA . LEU A 1 129 ? -5.359 -9.940 -15.557 1.00 91.06 129 LEU A CA 1
ATOM 1021 C C . LEU A 1 129 ? -5.986 -10.946 -14.587 1.00 91.06 129 LEU A C 1
ATOM 1023 O O . LEU A 1 129 ? -6.991 -10.637 -13.950 1.00 91.06 129 LEU A O 1
ATOM 1027 N N . LEU A 1 130 ? -5.383 -12.126 -14.425 1.00 93.94 130 LEU A N 1
ATOM 1028 C CA . LEU A 1 130 ? -5.853 -13.132 -13.474 1.00 93.94 130 LEU A CA 1
ATOM 1029 C C . LEU A 1 130 ? -5.807 -12.607 -12.030 1.00 93.94 130 LEU A C 1
ATOM 1031 O O . LEU A 1 130 ? -6.732 -12.846 -11.258 1.00 93.94 130 LEU A O 1
ATOM 1035 N N . LEU A 1 131 ? -4.774 -11.838 -11.675 1.00 88.06 131 LEU A N 1
ATOM 1036 C CA . LEU A 1 131 ? -4.646 -11.208 -10.357 1.00 88.06 131 LEU A CA 1
ATOM 1037 C C . LEU A 1 131 ? -5.676 -10.093 -10.103 1.00 88.06 131 LEU A C 1
ATOM 1039 O O . LEU A 1 131 ? -5.884 -9.724 -8.948 1.00 88.06 131 LEU A O 1
ATOM 1043 N N . LEU A 1 132 ? -6.364 -9.587 -11.134 1.00 88.06 132 LEU A N 1
ATOM 1044 C CA . LEU A 1 132 ? -7.497 -8.671 -10.958 1.00 88.06 132 LEU A CA 1
ATOM 1045 C C . LEU A 1 132 ? -8.787 -9.395 -10.550 1.00 88.06 132 LEU A C 1
ATOM 1047 O O . LEU A 1 132 ? -9.685 -8.754 -10.007 1.00 88.06 132 LEU A O 1
ATOM 1051 N N . VAL A 1 133 ? -8.892 -10.714 -10.755 1.00 92.44 133 VAL A N 1
ATOM 1052 C CA . VAL A 1 133 ? -10.093 -11.486 -10.389 1.00 92.44 133 VAL A CA 1
ATOM 1053 C C . VAL A 1 133 ? -10.370 -11.427 -8.879 1.00 92.44 133 VAL A C 1
ATOM 1055 O O . VAL A 1 133 ? -11.489 -11.060 -8.513 1.00 92.44 133 VAL A O 1
ATOM 1058 N N . PRO A 1 134 ? -9.394 -11.687 -7.979 1.00 88.38 134 PRO A N 1
ATOM 1059 C CA . PRO A 1 134 ? -9.598 -11.495 -6.544 1.00 88.38 134 PRO A CA 1
ATOM 1060 C C . PRO A 1 134 ? -10.004 -10.065 -6.180 1.00 88.38 134 PRO A C 1
ATOM 1062 O O . PRO A 1 134 ? -10.854 -9.883 -5.314 1.00 88.38 134 PRO A O 1
ATOM 1065 N N . VAL A 1 135 ? -9.444 -9.058 -6.862 1.00 85.19 135 VAL A N 1
ATOM 1066 C CA . VAL A 1 135 ? -9.776 -7.644 -6.625 1.00 85.19 135 VAL A CA 1
ATOM 1067 C C . VAL A 1 135 ? -11.244 -7.379 -6.959 1.00 85.19 135 VAL A C 1
ATOM 1069 O O . VAL A 1 135 ? -11.978 -6.853 -6.121 1.00 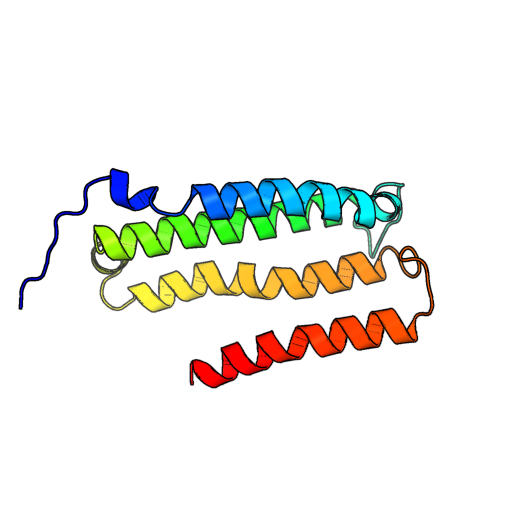85.19 135 VAL A O 1
ATOM 1072 N N . ALA A 1 136 ? -11.695 -7.799 -8.143 1.00 88.12 136 ALA A N 1
ATOM 1073 C CA . ALA A 1 136 ? -13.084 -7.656 -8.570 1.00 88.12 136 ALA A CA 1
ATOM 1074 C C . ALA A 1 136 ? -14.046 -8.380 -7.617 1.00 88.12 136 ALA A C 1
ATOM 1076 O O . ALA A 1 136 ? -15.059 -7.809 -7.217 1.00 88.12 136 ALA A O 1
ATOM 1077 N N . TYR A 1 137 ? -13.691 -9.595 -7.189 1.00 90.88 137 TYR A N 1
ATOM 1078 C CA . TYR A 1 137 ? -14.475 -10.348 -6.215 1.00 90.88 137 TYR A CA 1
ATOM 1079 C C . TYR A 1 137 ? -14.583 -9.618 -4.871 1.00 90.88 137 TYR A C 1
ATOM 1081 O O . TYR A 1 137 ? -15.687 -9.478 -4.357 1.00 90.88 137 TYR A O 1
ATOM 1089 N N . THR A 1 138 ? -13.479 -9.093 -4.328 1.00 84.56 138 THR A N 1
ATOM 1090 C CA . THR A 1 138 ? -13.516 -8.347 -3.057 1.00 84.56 138 THR A CA 1
ATOM 1091 C C . THR A 1 138 ? -14.330 -7.059 -3.134 1.00 84.56 138 THR A C 1
ATOM 1093 O O . THR A 1 138 ? -14.970 -6.691 -2.156 1.00 84.56 138 THR A O 1
ATOM 1096 N N . LEU A 1 139 ? -14.339 -6.372 -4.281 1.00 84.44 139 LEU A N 1
ATOM 1097 C CA . LEU A 1 139 ? -15.169 -5.179 -4.475 1.00 84.44 139 LEU A CA 1
ATOM 1098 C C . LEU A 1 139 ? -16.657 -5.528 -4.592 1.00 84.44 139 LEU A C 1
ATOM 1100 O O . LEU A 1 139 ? -17.498 -4.784 -4.090 1.00 84.44 139 LEU A O 1
ATOM 1104 N N . TRP A 1 140 ? -16.976 -6.655 -5.235 1.00 90.25 140 TRP A N 1
ATOM 1105 C CA . TRP A 1 140 ? -18.345 -7.152 -5.339 1.00 90.25 140 TRP A CA 1
ATOM 1106 C C . TRP A 1 140 ? -18.872 -7.683 -4.003 1.00 90.25 140 TRP A C 1
ATOM 1108 O O . TRP A 1 140 ? -19.996 -7.375 -3.644 1.00 90.25 140 TRP A O 1
ATOM 1118 N N . SER A 1 141 ? -18.065 -8.416 -3.230 1.00 86.25 141 SER A N 1
ATOM 1119 C CA . SER A 1 141 ? -18.513 -9.043 -1.976 1.00 86.25 141 SER A CA 1
ATOM 1120 C C . SER A 1 141 ? -18.815 -8.055 -0.843 1.00 86.25 141 SER A C 1
ATOM 1122 O O . SER A 1 141 ? -19.313 -8.462 0.201 1.00 86.25 141 SER A O 1
ATOM 1124 N N . VAL A 1 142 ? -18.402 -6.795 -0.996 1.00 75.88 142 VAL A N 1
ATOM 1125 C CA . VAL A 1 142 ? -18.614 -5.717 -0.016 1.00 75.88 142 VAL A CA 1
ATOM 1126 C C . VAL A 1 142 ? -19.839 -4.857 -0.384 1.00 75.88 142 VAL A C 1
ATOM 1128 O O . VAL A 1 142 ? -20.247 -4.026 0.426 1.00 75.88 142 VAL A O 1
ATOM 1131 N N . HIS A 1 143 ? -20.431 -5.067 -1.569 1.00 52.56 143 HIS A N 1
ATOM 1132 C CA . HIS A 1 143 ? -21.759 -4.557 -1.940 1.00 52.56 143 HIS A CA 1
ATOM 1133 C C . HIS A 1 143 ? -22.862 -5.485 -1.424 1.00 52.56 143 HIS A C 1
ATOM 1135 O O . HIS A 1 143 ? -23.909 -4.941 -1.009 1.00 52.56 143 HIS A O 1
#

Sequence (143 aa):
MDTRVKGSITYLFVGQWQHLLLLAAMVPGFLHLAWPALAEKQLWGVSGPELVYTFLAVVIGHQVLGWLVFRLQLCFGLFSRLFGERDLAVWGALFFPLFFLRPILTILLGMADPGSLPGPRWLHVSVGLLLLVPVAYTLWSVH

Foldseek 3Di:
DPPQPLDDPVQLCVPVVVVVVCCVVVVVVLCVLLVVQQVFQDDPNHGSVNLSVVLVCLVVVLVVLCSVLVSCCVNPVVLCVVPNPCSVVVSCVVNVVSVVVNVVSVVRSCVSDPPSDDDDPVVVVVVVVVVCVVVVVVVVVVD

Secondary structure (DSSP, 8-state):
--------THHHHTTHHHHHHHHHHHHHHHHHHHHHHHSS-EETTEEHHHHHHHHHHHHHHHHHHHHHHHHHHHHH-HHHHHHGGGHHHHHHHHHHHHHHHHHHHHHHHHHHSTT-S-S-HHHHHHHHHHHHHHHHHHHHTT-